Protein AF-A0A961AF17-F1 (afdb_monomer_lite)

Structure (mmCIF, N/CA/C/O backbone):
data_AF-A0A961AF17-F1
#
_entry.id   AF-A0A961AF17-F1
#
loop_
_atom_site.group_PDB
_atom_site.id
_atom_site.type_symbol
_atom_site.label_atom_id
_atom_site.label_alt_id
_atom_site.label_comp_id
_atom_site.label_asym_id
_atom_site.label_entity_id
_atom_site.label_seq_id
_atom_site.pdbx_PDB_ins_code
_atom_site.Cartn_x
_atom_site.Cartn_y
_atom_site.Cartn_z
_atom_site.occupancy
_atom_site.B_iso_or_equiv
_atom_site.auth_seq_id
_atom_site.auth_comp_id
_atom_site.auth_asym_id
_atom_site.auth_atom_id
_atom_site.pdbx_PDB_model_num
ATOM 1 N N . MET A 1 1 ? 62.199 8.712 -52.518 1.00 59.84 1 MET A N 1
ATOM 2 C CA . MET A 1 1 ? 61.932 8.017 -51.232 1.00 59.84 1 MET A CA 1
ATOM 3 C C . MET A 1 1 ? 61.162 8.831 -50.180 1.00 59.84 1 MET A C 1
ATOM 5 O O . MET A 1 1 ? 60.606 8.222 -49.273 1.00 59.84 1 MET A O 1
ATOM 9 N N . THR A 1 2 ? 61.128 10.168 -50.228 1.00 69.81 2 THR A N 1
ATOM 10 C CA . THR A 1 2 ? 60.398 11.016 -49.254 1.00 69.81 2 THR A CA 1
ATOM 11 C C . THR A 1 2 ? 58.922 11.218 -49.618 1.00 69.81 2 THR A C 1
ATOM 13 O O . THR A 1 2 ? 58.061 11.086 -48.756 1.00 69.81 2 THR A O 1
ATOM 16 N N . LYS A 1 3 ? 58.596 11.434 -50.901 1.00 72.31 3 LYS A N 1
ATOM 17 C CA . LYS A 1 3 ? 57.214 11.676 -51.373 1.00 72.31 3 LYS A CA 1
ATOM 18 C C . LYS A 1 3 ? 56.250 10.507 -51.104 1.00 72.31 3 LYS A C 1
ATOM 20 O O . LYS A 1 3 ? 55.145 10.730 -50.625 1.00 72.31 3 LYS A O 1
ATOM 25 N N . GLU A 1 4 ? 56.683 9.267 -51.332 1.00 75.12 4 GLU A N 1
ATOM 26 C CA . GLU A 1 4 ? 55.881 8.064 -51.040 1.00 75.12 4 GLU A CA 1
ATOM 27 C C . GLU A 1 4 ? 55.618 7.880 -49.539 1.00 75.12 4 GLU A C 1
ATOM 29 O O . GLU A 1 4 ? 54.510 7.513 -49.151 1.00 75.12 4 GLU A O 1
ATOM 34 N N . ARG A 1 5 ? 56.594 8.212 -48.679 1.00 76.00 5 ARG A N 1
ATOM 35 C CA . ARG A 1 5 ? 56.418 8.185 -47.218 1.00 76.00 5 ARG A CA 1
ATOM 36 C C . ARG A 1 5 ? 55.386 9.209 -46.744 1.00 76.00 5 ARG A C 1
ATOM 38 O O . ARG A 1 5 ? 54.568 8.874 -45.893 1.00 76.00 5 ARG A O 1
ATOM 45 N N . HIS A 1 6 ? 55.370 10.410 -47.324 1.00 79.12 6 HIS A N 1
ATOM 46 C CA . HIS A 1 6 ? 54.359 11.423 -47.002 1.00 79.12 6 HIS A CA 1
ATOM 47 C C . HIS A 1 6 ? 52.946 11.003 -47.433 1.00 79.12 6 HIS A C 1
ATOM 49 O O . HIS A 1 6 ? 52.007 11.149 -46.656 1.00 79.12 6 HIS A O 1
ATOM 55 N N . ILE A 1 7 ? 52.783 10.417 -48.624 1.00 82.69 7 ILE A N 1
ATOM 56 C CA . ILE A 1 7 ? 51.479 9.906 -49.092 1.00 82.69 7 ILE A CA 1
ATOM 57 C C . ILE A 1 7 ? 50.975 8.779 -48.176 1.00 82.69 7 ILE A C 1
ATOM 59 O O . ILE A 1 7 ? 49.796 8.743 -47.820 1.00 82.69 7 ILE A O 1
ATOM 63 N N . LEU A 1 8 ? 51.874 7.889 -47.745 1.00 80.25 8 LEU A N 1
ATOM 64 C CA . LEU A 1 8 ? 51.544 6.803 -46.824 1.00 80.25 8 LEU A CA 1
ATOM 65 C C . LEU A 1 8 ? 51.108 7.326 -45.445 1.00 80.25 8 LEU A C 1
ATOM 67 O O . LEU A 1 8 ? 50.131 6.833 -44.884 1.00 80.25 8 LEU A O 1
ATOM 71 N N . GLN A 1 9 ? 51.792 8.350 -44.926 1.00 84.00 9 GLN A N 1
ATOM 72 C CA . GLN A 1 9 ? 51.436 9.003 -43.663 1.00 84.00 9 GLN A CA 1
ATOM 73 C C . GLN A 1 9 ? 50.062 9.681 -43.726 1.00 84.00 9 GLN A C 1
ATOM 75 O O . GLN A 1 9 ? 49.267 9.511 -42.806 1.00 84.00 9 GLN A O 1
ATOM 80 N N . ILE A 1 10 ? 49.748 10.384 -44.820 1.00 85.56 10 ILE A N 1
ATOM 81 C CA . ILE A 1 10 ? 48.441 11.034 -45.012 1.00 85.56 10 ILE A CA 1
ATOM 82 C C . ILE A 1 10 ? 47.323 9.990 -45.056 1.00 85.56 10 ILE A C 1
ATOM 84 O O . ILE A 1 10 ? 46.321 10.124 -44.358 1.00 85.56 10 ILE A O 1
ATOM 88 N N . ARG A 1 11 ? 47.512 8.910 -45.823 1.00 87.00 11 ARG A N 1
ATOM 89 C CA . ARG A 1 11 ? 46.534 7.820 -45.922 1.00 87.00 11 ARG A CA 1
ATOM 90 C C . ARG A 1 11 ? 46.267 7.167 -44.562 1.00 87.00 11 ARG A C 1
ATOM 92 O O . ARG A 1 11 ? 45.112 6.964 -44.199 1.00 87.00 11 ARG A O 1
ATOM 99 N N . ASN A 1 12 ? 47.318 6.881 -43.796 1.00 87.94 12 ASN A N 1
ATOM 100 C CA . ASN A 1 12 ? 47.184 6.308 -42.455 1.00 87.94 12 ASN A CA 1
ATOM 101 C C . ASN A 1 12 ? 46.500 7.281 -41.480 1.00 87.94 12 ASN A C 1
ATOM 103 O O . ASN A 1 12 ? 45.698 6.847 -40.658 1.00 87.94 12 ASN A O 1
ATOM 107 N N . GLY A 1 13 ? 46.762 8.587 -41.603 1.00 89.69 13 GLY A N 1
ATOM 108 C CA . GLY A 1 13 ? 46.077 9.625 -40.831 1.00 89.69 13 GLY A CA 1
ATOM 109 C C . GLY A 1 13 ? 44.577 9.698 -41.129 1.00 89.69 13 GLY A C 1
ATOM 110 O O . GLY A 1 13 ? 43.778 9.788 -40.201 1.00 89.69 13 GLY A O 1
ATOM 111 N N . ILE A 1 14 ? 44.181 9.577 -42.402 1.00 91.19 14 ILE A N 1
ATOM 112 C CA . ILE A 1 14 ? 42.766 9.522 -42.807 1.00 91.19 14 ILE A CA 1
ATOM 113 C C . ILE A 1 14 ? 42.088 8.279 -42.219 1.00 91.19 14 ILE A C 1
ATOM 115 O O . ILE A 1 14 ? 41.013 8.394 -41.636 1.00 91.19 14 ILE A O 1
ATOM 119 N N . TYR A 1 15 ? 42.725 7.104 -42.292 1.00 91.88 15 TYR A N 1
ATOM 120 C CA . TYR A 1 15 ? 42.170 5.889 -41.685 1.00 91.88 15 TYR A CA 1
ATOM 121 C C . TYR A 1 15 ? 42.024 6.000 -40.167 1.00 91.88 15 TYR A C 1
ATOM 123 O O . TYR A 1 15 ? 41.004 5.576 -39.627 1.00 91.88 15 TYR A O 1
ATOM 131 N N . LEU A 1 16 ? 43.001 6.603 -39.486 1.00 92.69 16 LEU A N 1
ATOM 132 C CA . LEU A 1 16 ? 42.931 6.832 -38.046 1.00 92.69 16 LEU A CA 1
ATOM 133 C C . LEU A 1 16 ? 41.786 7.789 -37.683 1.00 92.69 16 LEU A C 1
ATOM 135 O O . LEU A 1 16 ? 41.045 7.518 -36.742 1.00 92.69 16 LEU A O 1
ATOM 139 N N . LEU A 1 17 ? 41.596 8.868 -38.449 1.00 91.62 17 LEU A N 1
ATOM 140 C CA . LEU A 1 17 ? 40.497 9.813 -38.244 1.00 91.62 17 LEU A CA 1
ATOM 141 C C . LEU A 1 17 ? 39.130 9.143 -38.444 1.00 91.62 17 LEU A C 1
ATOM 143 O O . LEU A 1 17 ? 38.246 9.281 -37.599 1.00 91.62 17 LEU A O 1
ATOM 147 N N . CYS A 1 18 ? 38.970 8.371 -39.524 1.00 92.44 18 CYS A N 1
ATOM 148 C CA . CYS A 1 18 ? 37.750 7.607 -39.782 1.00 92.44 18 CYS A CA 1
ATOM 149 C C . CYS A 1 18 ? 37.476 6.600 -38.659 1.00 92.44 18 CYS A C 1
ATOM 151 O O . CYS A 1 18 ? 36.349 6.519 -38.171 1.00 92.44 18 CYS A O 1
ATOM 153 N N . PHE A 1 19 ? 38.503 5.887 -38.196 1.00 94.06 19 PHE A N 1
ATOM 154 C CA . PHE A 1 19 ? 38.381 4.933 -37.098 1.00 94.06 19 PHE A CA 1
ATOM 155 C C . PHE A 1 19 ? 37.938 5.604 -35.791 1.00 94.06 19 PHE A C 1
ATOM 157 O O . PHE A 1 19 ? 36.996 5.137 -35.154 1.00 94.06 19 PHE A O 1
ATOM 164 N N . LEU A 1 20 ? 38.552 6.733 -35.421 1.00 93.00 20 LEU A N 1
ATOM 165 C CA . LEU A 1 20 ? 38.166 7.495 -34.230 1.00 93.00 20 LEU A CA 1
ATOM 166 C C . LEU A 1 20 ? 36.727 8.022 -34.331 1.00 93.00 20 LEU A C 1
ATOM 168 O O . LEU A 1 20 ? 35.988 7.938 -33.355 1.00 93.00 20 LEU A O 1
ATOM 172 N N . SER A 1 21 ? 36.304 8.496 -35.508 1.00 93.12 21 SER A N 1
ATOM 173 C CA . SER A 1 21 ? 34.924 8.954 -35.733 1.00 93.12 21 SER A CA 1
ATOM 174 C C . SER A 1 21 ? 33.891 7.824 -35.649 1.00 93.12 21 SER A C 1
ATOM 176 O O . SER A 1 21 ? 32.802 8.008 -35.110 1.00 93.12 21 SER A O 1
ATOM 178 N N . ALA A 1 22 ? 34.239 6.630 -36.134 1.00 93.75 22 ALA A N 1
ATOM 179 C CA . ALA A 1 22 ? 33.382 5.459 -36.014 1.00 93.75 22 ALA A CA 1
ATOM 180 C C . ALA A 1 22 ? 33.290 5.004 -34.552 1.00 93.75 22 ALA A C 1
ATOM 182 O O . ALA A 1 22 ? 32.205 4.679 -34.076 1.00 93.75 22 ALA A O 1
ATOM 183 N N . LEU A 1 23 ? 34.405 5.040 -33.818 1.00 95.62 23 LEU A N 1
ATOM 184 C CA . LEU A 1 23 ? 34.443 4.667 -32.408 1.00 95.62 23 LEU A CA 1
ATOM 185 C C . LEU A 1 23 ? 33.580 5.598 -31.548 1.00 95.62 23 LEU A C 1
ATOM 187 O O . LEU A 1 23 ? 32.810 5.112 -30.721 1.00 95.62 23 LEU A O 1
ATOM 191 N N . THR A 1 24 ? 33.648 6.917 -31.757 1.00 94.00 24 THR A N 1
ATOM 192 C CA . THR A 1 24 ? 32.806 7.869 -31.012 1.00 94.00 24 THR A CA 1
ATOM 193 C C . THR A 1 24 ? 31.324 7.682 -31.319 1.00 94.00 24 THR A C 1
ATOM 195 O O . THR A 1 24 ? 30.509 7.727 -30.398 1.00 94.00 24 THR A O 1
ATOM 198 N N . LEU A 1 25 ? 30.967 7.400 -32.577 1.00 95.38 25 LEU A N 1
ATOM 199 C CA . LEU A 1 25 ? 29.588 7.095 -32.956 1.00 95.38 25 LEU A CA 1
ATOM 200 C C . LEU A 1 25 ? 29.094 5.805 -32.286 1.00 95.38 25 LEU A C 1
ATOM 202 O O . LEU A 1 25 ? 28.013 5.795 -31.704 1.00 95.38 25 LEU A O 1
ATOM 206 N N . ILE A 1 26 ? 29.896 4.737 -32.315 1.00 95.12 26 ILE A N 1
ATOM 207 C CA . ILE A 1 26 ? 29.549 3.445 -31.704 1.00 95.12 26 ILE A CA 1
ATOM 208 C C . ILE A 1 26 ? 29.358 3.590 -30.194 1.00 95.12 26 ILE A C 1
ATOM 210 O O . ILE A 1 26 ? 28.369 3.094 -29.652 1.00 95.12 26 ILE A O 1
ATOM 214 N N . VAL A 1 27 ? 30.268 4.291 -29.513 1.00 95.69 27 VAL A N 1
ATOM 215 C CA . VAL A 1 27 ? 30.161 4.540 -28.069 1.00 95.69 27 VAL A CA 1
ATOM 216 C C . VAL A 1 27 ? 28.926 5.386 -27.764 1.00 95.69 27 VAL A C 1
ATOM 218 O O . VAL A 1 27 ? 28.175 5.051 -26.851 1.00 95.69 27 VAL A O 1
ATOM 221 N N . GLY A 1 28 ? 28.667 6.434 -28.551 1.00 93.00 28 GLY A N 1
ATOM 222 C CA . GLY A 1 28 ? 27.498 7.297 -28.382 1.00 93.00 28 GLY A CA 1
ATOM 223 C C . GLY A 1 28 ? 26.175 6.550 -28.562 1.00 93.00 28 GLY A C 1
ATOM 224 O O . GLY A 1 28 ? 25.282 6.670 -27.724 1.00 93.00 28 GLY A O 1
ATOM 225 N N . VAL A 1 29 ? 26.060 5.725 -29.607 1.00 94.75 29 VAL A N 1
ATOM 226 C CA . VAL A 1 29 ? 24.878 4.883 -29.856 1.00 94.75 29 VAL A CA 1
ATOM 227 C C . VAL A 1 29 ? 24.708 3.843 -28.750 1.00 94.75 29 VAL A C 1
ATOM 229 O O . VAL A 1 29 ? 23.608 3.696 -28.223 1.00 94.75 29 VAL A O 1
ATOM 232 N N . SER A 1 30 ? 25.787 3.171 -28.340 1.00 93.94 30 SER A N 1
ATOM 233 C CA . SER A 1 30 ? 25.739 2.171 -27.264 1.00 93.94 30 SER A CA 1
ATOM 234 C C . SER A 1 30 ? 25.310 2.788 -25.933 1.00 93.94 30 SER A C 1
ATOM 236 O O . SER A 1 30 ? 24.479 2.217 -25.228 1.00 93.94 30 SER A O 1
ATOM 238 N N . LEU A 1 31 ? 25.823 3.979 -25.605 1.00 93.75 31 LEU A N 1
ATOM 239 C CA . LEU A 1 31 ? 25.437 4.716 -24.404 1.00 93.75 31 LEU A CA 1
ATOM 240 C C . LEU A 1 31 ? 23.970 5.155 -24.467 1.00 93.75 31 LEU A C 1
ATOM 242 O O . LEU A 1 31 ? 23.251 5.009 -23.482 1.00 93.75 31 LEU A O 1
ATOM 246 N N . ASN A 1 32 ? 23.508 5.642 -25.621 1.00 90.00 32 ASN A N 1
ATOM 247 C CA . ASN A 1 32 ? 22.114 6.035 -25.810 1.00 90.00 32 ASN A CA 1
ATOM 248 C C . ASN A 1 32 ? 21.167 4.835 -25.629 1.00 90.00 32 ASN A C 1
ATOM 250 O O . ASN A 1 32 ? 20.233 4.907 -24.835 1.00 90.00 32 ASN A O 1
ATOM 254 N N . ILE A 1 33 ? 21.472 3.695 -26.259 1.00 92.12 33 ILE A N 1
ATOM 255 C CA . ILE A 1 33 ? 20.711 2.448 -26.087 1.00 92.12 33 ILE A CA 1
ATOM 256 C C . ILE A 1 33 ? 20.712 2.003 -24.619 1.00 92.12 33 ILE A C 1
ATOM 258 O O . ILE A 1 33 ? 19.671 1.611 -24.096 1.00 92.12 33 ILE A O 1
ATOM 262 N N . HIS A 1 34 ? 21.850 2.089 -23.924 1.00 92.25 34 HIS A N 1
ATOM 263 C CA . HIS A 1 34 ? 21.934 1.722 -22.510 1.00 92.25 34 HIS A CA 1
ATOM 264 C C . HIS A 1 34 ? 21.039 2.604 -21.627 1.00 92.25 34 HIS A C 1
ATOM 266 O O . HIS A 1 34 ? 20.267 2.087 -20.819 1.00 92.25 34 HIS A O 1
ATOM 272 N N . LEU A 1 35 ? 21.099 3.925 -21.814 1.00 90.94 35 LEU A N 1
ATOM 273 C CA . LEU A 1 35 ? 20.270 4.880 -21.077 1.00 90.94 35 LEU A CA 1
ATOM 274 C C . LEU A 1 35 ? 18.777 4.692 -21.383 1.00 90.94 35 LEU A C 1
ATOM 276 O O . LEU A 1 35 ? 17.952 4.756 -20.470 1.00 90.94 35 LEU A O 1
ATOM 280 N N . ALA A 1 36 ? 18.430 4.416 -22.643 1.00 86.50 36 ALA A N 1
ATOM 281 C CA . ALA A 1 36 ? 17.061 4.134 -23.064 1.00 86.50 36 ALA A CA 1
ATOM 282 C C . ALA A 1 36 ? 16.524 2.832 -22.448 1.00 86.50 36 ALA A C 1
ATOM 284 O O . ALA A 1 36 ? 15.410 2.803 -21.929 1.00 86.50 36 ALA A O 1
ATOM 285 N N . ASN A 1 37 ? 17.328 1.768 -22.423 1.00 88.25 37 ASN A N 1
ATOM 286 C CA . ASN A 1 37 ? 16.941 0.516 -21.775 1.00 88.25 37 ASN A CA 1
ATOM 287 C C . ASN A 1 37 ? 16.753 0.707 -20.262 1.00 88.25 37 ASN A C 1
ATOM 289 O O . ASN A 1 37 ? 15.798 0.194 -19.682 1.00 88.25 37 ASN A O 1
ATOM 293 N N . GLN A 1 38 ? 17.617 1.495 -19.616 1.00 91.25 38 GLN A N 1
ATOM 294 C CA . GLN A 1 38 ? 17.501 1.783 -18.187 1.00 91.25 38 GLN A CA 1
ATOM 295 C C . GLN A 1 38 ? 16.236 2.586 -17.846 1.00 91.25 38 GLN A C 1
ATOM 297 O O . GLN A 1 38 ? 15.584 2.307 -16.836 1.00 91.25 38 GLN A O 1
ATOM 302 N N . SER A 1 39 ? 15.883 3.591 -18.654 1.00 83.56 39 SER A N 1
ATOM 303 C CA . SER A 1 39 ? 14.659 4.371 -18.440 1.00 83.56 39 SER A CA 1
ATOM 304 C C . SER A 1 39 ? 13.410 3.520 -18.673 1.00 83.56 39 SER A C 1
ATOM 306 O O . SER A 1 39 ? 12.460 3.609 -17.893 1.00 83.56 39 SER A O 1
ATOM 308 N N . PHE A 1 40 ? 13.442 2.637 -19.672 1.00 85.50 40 PHE A N 1
ATOM 309 C CA . PHE A 1 40 ? 12.346 1.726 -19.976 1.00 85.50 40 PHE A CA 1
ATOM 310 C C . PHE A 1 40 ? 12.075 0.729 -18.842 1.00 85.50 40 PHE A C 1
ATOM 312 O O . PHE A 1 40 ? 10.932 0.601 -18.404 1.00 85.50 40 PHE A O 1
ATOM 319 N N . GLU A 1 41 ? 13.109 0.084 -18.293 1.00 80.25 41 GLU A N 1
ATOM 320 C CA . GLU A 1 41 ? 12.941 -0.861 -17.177 1.00 80.25 41 GLU A CA 1
ATOM 321 C C . GLU A 1 41 ? 12.414 -0.182 -15.905 1.00 80.25 41 GLU A C 1
ATOM 323 O O . GLU A 1 41 ? 11.565 -0.736 -15.205 1.00 80.25 41 GLU A O 1
ATOM 328 N N . ARG A 1 42 ? 12.848 1.056 -15.626 1.00 80.12 42 ARG A N 1
ATOM 329 C CA . ARG A 1 42 ? 12.307 1.854 -14.512 1.00 80.12 42 ARG A CA 1
ATOM 330 C C . ARG A 1 42 ? 10.845 2.225 -14.726 1.00 80.12 42 ARG A C 1
ATOM 332 O O . ARG A 1 42 ? 10.060 2.147 -13.790 1.00 80.12 42 ARG A O 1
ATOM 339 N N . MET A 1 43 ? 10.463 2.616 -15.941 1.00 78.00 43 MET A N 1
ATOM 340 C CA . MET A 1 43 ? 9.059 2.901 -16.246 1.00 78.00 43 MET A CA 1
ATOM 341 C C . MET A 1 43 ? 8.195 1.650 -16.119 1.00 78.00 43 MET A C 1
ATOM 343 O O . MET A 1 43 ? 7.108 1.717 -15.553 1.00 78.00 43 MET A O 1
ATOM 347 N N . LYS A 1 44 ? 8.682 0.500 -16.595 1.00 75.19 44 LYS A N 1
ATOM 348 C CA . LYS A 1 44 ? 7.967 -0.771 -16.487 1.00 75.19 44 LYS A CA 1
ATOM 349 C C . LYS A 1 44 ? 7.788 -1.193 -15.030 1.00 75.19 44 LYS A C 1
ATOM 351 O O . LYS A 1 44 ? 6.681 -1.567 -14.651 1.00 75.19 44 LYS A O 1
ATOM 356 N N . SER A 1 45 ? 8.833 -1.100 -14.206 1.00 75.19 45 SER A N 1
ATOM 357 C CA . SER A 1 45 ? 8.734 -1.452 -12.786 1.00 75.19 45 S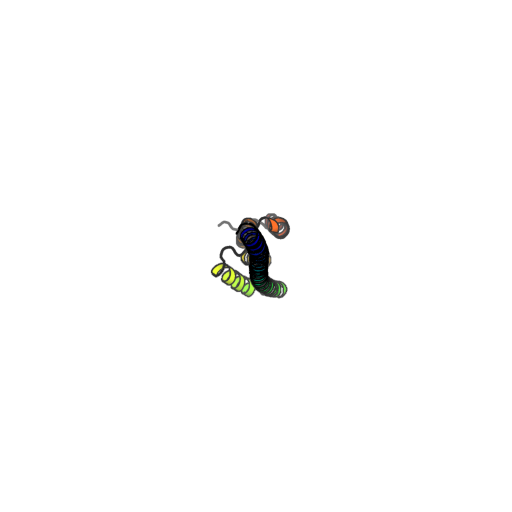ER A CA 1
ATOM 358 C C . SER A 1 45 ? 7.807 -0.503 -12.025 1.00 75.19 45 SER A C 1
ATOM 360 O O . SER A 1 45 ? 6.944 -0.981 -11.293 1.00 75.19 45 SER A O 1
ATOM 362 N N . LEU A 1 46 ? 7.896 0.809 -12.272 1.00 76.50 46 LEU A N 1
ATOM 363 C CA . LEU A 1 46 ? 6.986 1.801 -11.695 1.00 76.50 46 LEU A CA 1
ATOM 364 C C . LEU A 1 46 ? 5.538 1.570 -12.130 1.00 76.50 46 LEU A C 1
ATOM 366 O O . LEU A 1 46 ? 4.642 1.602 -11.290 1.00 76.50 46 LEU A O 1
ATOM 370 N N . GLY A 1 47 ? 5.310 1.288 -13.415 1.00 70.62 47 GLY A N 1
ATOM 371 C CA . GLY A 1 47 ? 3.989 0.988 -13.962 1.00 70.62 47 GLY A CA 1
ATOM 372 C C . GLY A 1 47 ? 3.366 -0.246 -13.314 1.00 70.62 47 GLY A C 1
ATOM 373 O O . GLY A 1 47 ? 2.220 -0.189 -12.877 1.00 70.62 47 GLY A O 1
ATOM 374 N N . VAL A 1 48 ? 4.138 -1.328 -13.157 1.00 73.38 48 VAL A N 1
ATOM 375 C CA . VAL A 1 48 ? 3.687 -2.532 -12.444 1.00 73.38 48 VAL A CA 1
ATOM 376 C C . VAL A 1 48 ? 3.375 -2.204 -10.984 1.00 73.38 48 VAL A C 1
ATOM 378 O O . VAL A 1 48 ? 2.274 -2.496 -10.528 1.00 73.38 48 VAL A O 1
ATOM 381 N N . THR A 1 49 ? 4.272 -1.529 -10.259 1.00 73.56 49 THR A N 1
ATOM 382 C CA . THR A 1 49 ? 4.025 -1.194 -8.846 1.00 73.56 49 THR A CA 1
ATOM 383 C C . THR A 1 49 ? 2.826 -0.271 -8.654 1.00 73.56 49 THR A C 1
ATOM 385 O O . THR A 1 49 ? 2.028 -0.510 -7.754 1.00 73.56 49 THR A O 1
ATOM 388 N N . ALA A 1 50 ? 2.661 0.737 -9.513 1.00 71.31 50 ALA A N 1
ATOM 389 C CA . ALA A 1 50 ? 1.541 1.666 -9.455 1.00 71.31 50 ALA A CA 1
ATOM 390 C C . ALA A 1 50 ? 0.226 0.960 -9.797 1.00 71.31 50 ALA A C 1
ATOM 392 O O . ALA A 1 50 ? -0.776 1.200 -9.136 1.00 71.31 50 ALA A O 1
ATOM 393 N N . SER A 1 51 ? 0.232 0.045 -10.773 1.00 75.12 51 SER A N 1
ATOM 394 C CA . SER A 1 51 ? -0.956 -0.742 -11.119 1.00 75.12 51 SER A CA 1
ATOM 395 C C . SER A 1 51 ? -1.384 -1.684 -9.990 1.00 75.12 51 SER A C 1
ATOM 397 O O . SER A 1 51 ? -2.571 -1.756 -9.683 1.00 75.12 51 SER A O 1
ATOM 399 N N . THR A 1 52 ? -0.433 -2.340 -9.316 1.00 83.75 52 THR A N 1
ATOM 400 C CA . THR A 1 52 ? -0.719 -3.218 -8.173 1.00 83.75 52 THR A CA 1
ATOM 401 C C . THR A 1 52 ? -1.207 -2.421 -6.966 1.00 83.75 52 THR A C 1
ATOM 403 O O . THR A 1 52 ? -2.157 -2.831 -6.305 1.00 83.75 52 THR A O 1
ATOM 406 N N . GLU A 1 53 ? -0.591 -1.270 -6.686 1.00 86.50 53 GLU A N 1
ATOM 407 C CA . GLU A 1 53 ? -1.018 -0.388 -5.597 1.00 86.50 53 GLU A CA 1
ATOM 408 C C . GLU A 1 53 ? -2.409 0.194 -5.868 1.00 86.50 53 GLU A C 1
ATOM 410 O O . GLU A 1 53 ? -3.265 0.186 -4.990 1.00 86.50 53 GLU A O 1
ATOM 415 N N . GLN A 1 54 ? -2.678 0.631 -7.100 1.00 88.19 54 GLN A N 1
ATOM 416 C CA . GLN A 1 54 ? -3.988 1.149 -7.485 1.00 88.19 54 GLN A CA 1
ATOM 417 C C . GLN A 1 54 ? -5.070 0.068 -7.416 1.00 88.19 54 GLN A C 1
ATOM 419 O O . GLN A 1 54 ? -6.177 0.346 -6.962 1.00 88.19 54 GLN A O 1
ATOM 424 N N . ALA A 1 55 ? -4.767 -1.163 -7.837 1.00 92.31 55 ALA A N 1
ATOM 425 C CA . ALA A 1 55 ? -5.696 -2.282 -7.712 1.00 92.31 55 ALA A CA 1
ATOM 426 C C . ALA A 1 55 ? -6.043 -2.556 -6.241 1.00 92.31 55 ALA A C 1
ATOM 428 O O . ALA A 1 55 ? -7.217 -2.717 -5.915 1.00 92.31 55 ALA A O 1
ATOM 429 N N . LEU A 1 56 ? -5.041 -2.525 -5.356 1.00 94.62 56 LEU A N 1
ATOM 430 C CA . LEU A 1 56 ? -5.247 -2.662 -3.918 1.00 94.62 56 LEU A CA 1
ATOM 431 C C . LEU A 1 56 ? -6.108 -1.524 -3.349 1.00 94.62 56 LEU A C 1
ATOM 433 O O . LEU A 1 56 ? -7.038 -1.780 -2.592 1.00 94.62 56 LEU A O 1
ATOM 437 N N . ILE A 1 57 ? -5.824 -0.274 -3.721 1.00 95.56 57 ILE A N 1
ATOM 438 C CA . ILE A 1 57 ? -6.613 0.894 -3.300 1.00 95.56 57 ILE A CA 1
ATOM 439 C C . ILE A 1 57 ? -8.071 0.737 -3.737 1.00 95.56 57 ILE A C 1
ATOM 441 O O . ILE A 1 57 ? -8.974 0.943 -2.931 1.00 95.56 57 ILE A O 1
ATOM 445 N N . ASN A 1 58 ? -8.307 0.330 -4.985 1.00 96.25 58 ASN A N 1
ATOM 446 C CA . ASN A 1 58 ? -9.656 0.127 -5.507 1.00 96.25 58 ASN A CA 1
ATOM 447 C C . ASN A 1 58 ? -10.397 -0.978 -4.739 1.00 96.25 58 ASN A C 1
ATOM 449 O O . ASN A 1 58 ? -11.566 -0.806 -4.410 1.00 96.25 58 ASN A O 1
ATOM 453 N N . GLU A 1 59 ? -9.720 -2.088 -4.430 1.00 97.00 59 GLU A N 1
ATOM 454 C CA . GLU A 1 59 ? -10.278 -3.191 -3.641 1.00 97.00 59 GLU A CA 1
ATOM 455 C C . GLU A 1 59 ? -10.673 -2.727 -2.229 1.00 97.00 59 GLU A C 1
ATOM 457 O O . GLU A 1 59 ? -11.817 -2.903 -1.812 1.00 97.00 59 GLU A O 1
ATOM 462 N N . LEU A 1 60 ?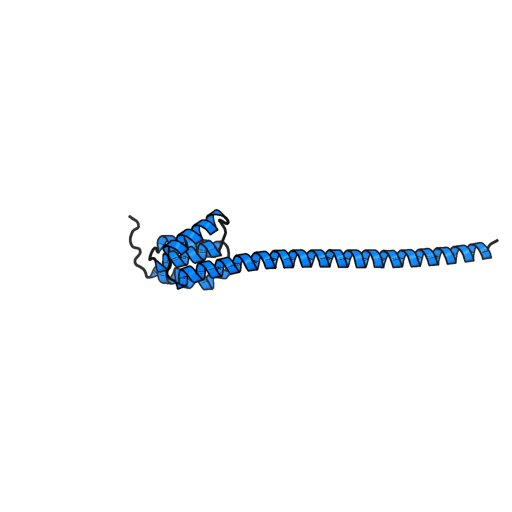 -9.748 -2.093 -1.502 1.00 97.50 60 LEU A N 1
ATOM 463 C CA . LEU A 1 60 ? -9.989 -1.630 -0.133 1.00 97.50 60 LEU A CA 1
ATOM 464 C C . LEU A 1 60 ? -11.047 -0.519 -0.080 1.00 97.50 60 LEU A C 1
ATOM 466 O O . LEU A 1 60 ? -11.870 -0.504 0.834 1.00 97.50 60 LEU A O 1
ATOM 470 N N . SER A 1 61 ? -11.062 0.378 -1.070 1.00 96.94 61 SER A N 1
ATOM 471 C CA . SER A 1 61 ? -12.103 1.401 -1.205 1.00 96.94 61 SER A CA 1
ATOM 472 C C . SER A 1 61 ? -13.468 0.774 -1.446 1.00 96.94 61 SER A C 1
ATOM 474 O O . SER A 1 61 ? -14.416 1.148 -0.773 1.00 96.94 61 SER A O 1
ATOM 476 N N . ALA A 1 62 ? -13.572 -0.222 -2.330 1.00 97.94 62 ALA A N 1
ATOM 477 C CA . ALA A 1 62 ? -14.840 -0.894 -2.594 1.00 97.94 62 ALA A CA 1
ATOM 478 C C . ALA A 1 62 ? -15.394 -1.596 -1.343 1.00 97.94 62 ALA A C 1
ATOM 480 O O . ALA A 1 62 ? -16.592 -1.530 -1.083 1.00 97.94 62 ALA A O 1
ATOM 481 N N . LEU A 1 63 ? -14.528 -2.227 -0.541 1.00 98.06 63 LEU A N 1
ATOM 482 C CA . LEU A 1 63 ? -14.925 -2.826 0.738 1.00 98.06 63 LEU A CA 1
ATOM 483 C C . LEU A 1 63 ? -15.407 -1.771 1.744 1.00 98.06 63 LEU A C 1
ATOM 485 O O . LEU A 1 63 ? -16.372 -2.013 2.469 1.00 98.06 63 LEU A O 1
ATOM 489 N N . LEU A 1 64 ? -14.750 -0.607 1.783 1.00 97.44 64 LEU A N 1
ATOM 490 C CA . LEU A 1 64 ? -15.159 0.517 2.623 1.00 97.44 64 LEU A CA 1
ATOM 491 C C . LEU A 1 64 ? -16.514 1.089 2.179 1.00 97.44 64 LE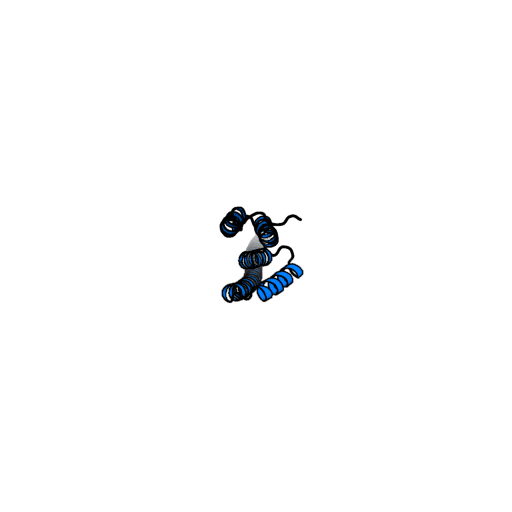U A C 1
ATOM 493 O O . LEU A 1 64 ? -17.398 1.263 3.013 1.00 97.44 64 LEU A O 1
ATOM 497 N N . ASP A 1 65 ? -16.692 1.321 0.878 1.00 96.88 65 ASP A N 1
ATOM 498 C CA . ASP A 1 65 ? -17.920 1.863 0.283 1.00 96.88 65 ASP A CA 1
ATOM 499 C C . ASP A 1 65 ? -19.110 0.907 0.467 1.00 96.88 65 ASP A C 1
ATOM 501 O O . ASP A 1 65 ? -20.240 1.339 0.695 1.00 96.88 65 ASP A O 1
ATOM 505 N N . ALA A 1 66 ? -18.854 -0.405 0.426 1.00 97.00 66 ALA A N 1
ATOM 506 C CA . ALA A 1 66 ? -19.835 -1.444 0.733 1.00 97.00 66 ALA A CA 1
ATOM 507 C C . ALA A 1 66 ? -20.100 -1.612 2.245 1.00 97.00 66 ALA A C 1
ATOM 509 O O . ALA A 1 66 ? -20.945 -2.420 2.633 1.00 97.00 66 ALA A O 1
ATOM 510 N N . ASN A 1 67 ? -19.389 -0.868 3.102 1.00 95.56 67 ASN A N 1
ATOM 511 C CA . ASN A 1 67 ? -19.413 -0.986 4.561 1.00 95.56 67 ASN A CA 1
ATOM 512 C C . ASN A 1 67 ? -19.112 -2.418 5.060 1.00 95.56 67 ASN A C 1
ATOM 514 O O . ASN A 1 67 ? -19.557 -2.833 6.132 1.00 95.56 67 ASN A O 1
ATOM 518 N N . GLU A 1 68 ? -18.330 -3.188 4.298 1.00 97.88 68 GLU A N 1
ATOM 519 C CA . GLU A 1 68 ? -17.888 -4.541 4.650 1.00 97.88 68 GLU A CA 1
ATOM 520 C C . GLU A 1 68 ? -16.661 -4.478 5.577 1.00 97.88 68 GLU A C 1
ATOM 522 O O . GLU A 1 68 ? -15.576 -4.969 5.253 1.00 97.88 68 GLU A O 1
ATOM 527 N N . LEU A 1 69 ? -16.826 -3.847 6.745 1.00 96.94 69 LEU A N 1
ATOM 528 C CA . LEU A 1 69 ? -15.727 -3.498 7.658 1.00 96.94 69 LEU A CA 1
ATOM 529 C C . LEU A 1 69 ? -14.903 -4.714 8.106 1.00 96.94 69 LEU A C 1
ATOM 531 O O . LEU A 1 69 ? -13.678 -4.635 8.142 1.00 96.94 69 LEU A O 1
ATOM 535 N N . ASP A 1 70 ? -15.538 -5.857 8.374 1.00 97.50 70 ASP A N 1
ATOM 536 C CA . ASP A 1 70 ? -14.830 -7.082 8.770 1.00 97.50 70 ASP A CA 1
ATOM 537 C C . ASP A 1 70 ? -13.900 -7.593 7.664 1.00 97.50 70 ASP A C 1
ATOM 539 O O . ASP A 1 70 ? -12.756 -7.980 7.921 1.00 97.50 70 ASP A O 1
ATOM 543 N N . ARG A 1 71 ? -14.366 -7.555 6.408 1.00 97.81 71 ARG A N 1
ATOM 544 C CA . ARG A 1 71 ? -13.546 -7.937 5.254 1.00 97.81 71 ARG A CA 1
ATOM 545 C C . ARG A 1 71 ? -12.447 -6.922 4.999 1.00 97.81 71 ARG A C 1
ATOM 547 O O . ARG A 1 71 ? -11.322 -7.323 4.713 1.00 97.81 71 ARG A O 1
ATOM 554 N N . LEU A 1 72 ? -12.743 -5.632 5.152 1.00 98.44 72 LEU A N 1
ATOM 555 C CA . LEU A 1 72 ? -11.746 -4.571 5.047 1.00 98.44 72 LEU A CA 1
ATOM 556 C C . LEU A 1 72 ? -10.631 -4.751 6.086 1.00 98.44 72 LEU A C 1
ATOM 558 O O . LEU A 1 72 ? -9.451 -4.650 5.750 1.00 98.44 72 LEU A O 1
ATOM 562 N N . ILE A 1 73 ? -10.988 -5.091 7.326 1.00 98.38 73 ILE A N 1
ATOM 563 C CA . ILE A 1 73 ? -10.027 -5.371 8.396 1.00 98.38 73 ILE A CA 1
ATOM 564 C C . ILE A 1 73 ? -9.203 -6.618 8.077 1.00 98.38 73 ILE A C 1
ATOM 566 O O . ILE A 1 73 ? -7.976 -6.593 8.200 1.00 98.38 73 ILE A O 1
ATOM 570 N N . ALA A 1 74 ? -9.842 -7.709 7.654 1.00 98.06 74 ALA A N 1
ATOM 571 C CA . ALA A 1 74 ? -9.135 -8.930 7.277 1.00 98.06 74 ALA A CA 1
ATOM 572 C C . ALA A 1 74 ? -8.128 -8.660 6.148 1.00 98.06 74 ALA A C 1
ATOM 574 O O . ALA A 1 74 ? -6.939 -8.957 6.295 1.00 98.06 74 ALA A O 1
ATOM 575 N N . ARG A 1 75 ? -8.578 -7.998 5.077 1.00 97.56 75 ARG A N 1
ATOM 576 C CA . ARG A 1 75 ? -7.753 -7.682 3.911 1.00 97.56 75 ARG A CA 1
ATOM 577 C C . ARG A 1 75 ? -6.620 -6.716 4.244 1.00 97.56 75 ARG A C 1
ATOM 579 O O . ARG A 1 75 ? -5.477 -6.949 3.862 1.00 97.56 75 ARG A O 1
ATOM 586 N N . GLY A 1 76 ? -6.897 -5.669 5.017 1.00 97.38 76 GLY A N 1
ATOM 587 C CA . GLY A 1 76 ? -5.876 -4.737 5.490 1.00 97.38 76 GLY A CA 1
ATOM 588 C C . GLY A 1 76 ? -4.801 -5.423 6.339 1.00 97.38 76 GLY A C 1
ATOM 589 O O . GLY A 1 76 ? -3.614 -5.143 6.182 1.00 97.38 76 GLY A O 1
ATOM 590 N N . ASN A 1 77 ? -5.180 -6.378 7.193 1.00 98.00 77 ASN A N 1
ATOM 591 C CA . ASN A 1 77 ? -4.216 -7.158 7.973 1.00 98.00 77 ASN A CA 1
ATOM 592 C C . ASN A 1 77 ? -3.356 -8.081 7.097 1.00 98.00 77 ASN A C 1
ATOM 594 O O . ASN A 1 77 ? -2.171 -8.241 7.379 1.00 98.00 77 ASN A O 1
ATOM 598 N N . GLU A 1 78 ? -3.910 -8.683 6.043 1.00 97.50 78 GLU A N 1
ATOM 599 C CA . GLU A 1 78 ? -3.124 -9.447 5.061 1.00 97.50 78 GLU A CA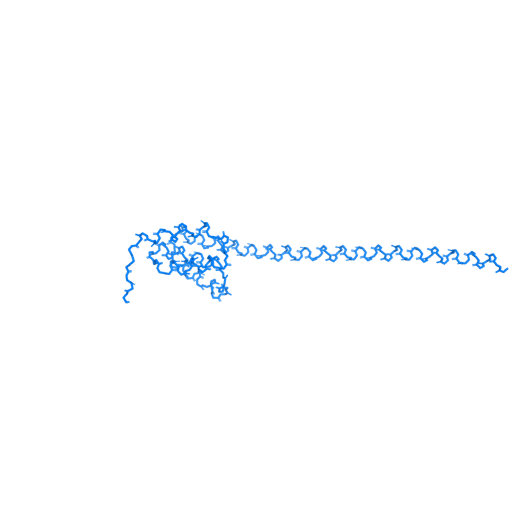 1
ATOM 600 C C . GLU A 1 78 ? -2.089 -8.565 4.363 1.00 97.50 78 GLU A C 1
ATOM 602 O O . GLU A 1 78 ? -0.909 -8.916 4.325 1.00 97.50 78 GLU A O 1
ATOM 607 N N . VAL A 1 79 ? -2.500 -7.376 3.912 1.00 96.31 79 VAL A N 1
ATOM 608 C CA . VAL A 1 79 ? -1.593 -6.387 3.313 1.00 96.31 79 VAL A CA 1
ATOM 609 C C . VAL A 1 79 ? -0.443 -6.061 4.262 1.00 96.31 79 VAL A C 1
ATOM 611 O O . VAL A 1 79 ? 0.704 -6.002 3.827 1.00 96.31 79 VAL A O 1
ATOM 614 N N . LEU A 1 80 ? -0.720 -5.873 5.556 1.00 96.81 80 LEU A N 1
ATOM 615 C CA . LEU A 1 80 ? 0.318 -5.579 6.545 1.00 96.81 80 LEU A CA 1
ATOM 616 C C . LEU A 1 80 ? 1.197 -6.786 6.900 1.00 96.81 80 LEU A C 1
ATOM 618 O O . LEU A 1 80 ? 2.342 -6.589 7.300 1.00 96.81 80 LEU A O 1
ATOM 622 N N . LYS A 1 81 ? 0.722 -8.026 6.729 1.00 97.00 81 LYS A N 1
ATOM 623 C CA . LYS A 1 81 ? 1.579 -9.219 6.850 1.00 97.00 81 LYS A CA 1
ATOM 624 C C . LYS A 1 81 ? 2.608 -9.278 5.724 1.00 97.00 81 LYS A C 1
ATOM 626 O O . LYS A 1 81 ? 3.760 -9.616 5.974 1.00 97.00 81 LYS A O 1
ATOM 631 N N . GLU A 1 82 ? 2.201 -8.944 4.502 1.00 93.25 82 GLU A N 1
ATOM 632 C CA . GLU A 1 82 ? 3.091 -8.927 3.336 1.00 93.25 82 GLU A CA 1
ATOM 633 C C . GLU A 1 82 ? 4.005 -7.698 3.326 1.00 93.25 82 GLU A C 1
ATOM 635 O O . GLU A 1 82 ? 5.195 -7.781 3.020 1.00 93.25 82 GLU A O 1
ATOM 640 N N . LYS A 1 83 ? 3.438 -6.537 3.659 1.00 93.19 83 LYS A N 1
ATOM 641 C CA . LYS A 1 83 ? 4.096 -5.233 3.639 1.00 93.19 83 LYS A CA 1
ATOM 642 C C . LYS A 1 83 ? 3.804 -4.500 4.952 1.00 93.19 83 LYS A C 1
ATOM 644 O O . LYS A 1 83 ? 2.923 -3.639 4.985 1.00 93.19 83 LYS A O 1
ATOM 649 N N . PRO A 1 84 ? 4.584 -4.759 6.018 1.00 95.19 84 PRO A N 1
ATOM 650 C CA . PRO A 1 84 ? 4.376 -4.128 7.325 1.00 95.19 84 PRO A CA 1
ATOM 651 C C . PRO A 1 84 ? 4.454 -2.599 7.315 1.00 95.19 84 PRO A C 1
ATOM 653 O O . PRO A 1 84 ? 3.906 -1.952 8.192 1.00 95.19 84 PRO A O 1
ATOM 656 N N . LEU A 1 85 ? 5.124 -2.015 6.318 1.00 95.00 85 LEU A N 1
ATOM 657 C CA . LEU A 1 85 ? 5.227 -0.565 6.121 1.00 95.00 85 LEU A CA 1
ATOM 658 C C . LEU A 1 85 ? 4.296 -0.065 5.002 1.00 95.00 85 LEU A C 1
ATOM 660 O O . LEU A 1 85 ? 4.557 0.965 4.381 1.00 95.00 85 LEU A O 1
ATOM 664 N N . SER A 1 86 ? 3.221 -0.799 4.698 1.00 94.94 86 SER A N 1
ATOM 665 C CA . SER A 1 86 ? 2.208 -0.352 3.743 1.00 94.94 86 SER A CA 1
ATOM 666 C C . SER A 1 86 ? 1.359 0.746 4.363 1.00 94.94 86 SER A C 1
ATOM 668 O O . SER A 1 86 ? 0.440 0.503 5.146 1.00 94.94 86 SER A O 1
ATOM 670 N N . ARG A 1 87 ? 1.647 1.980 3.964 1.00 95.44 87 ARG A N 1
ATOM 671 C CA . ARG A 1 87 ? 0.838 3.153 4.298 1.00 95.44 87 ARG A CA 1
ATOM 672 C C . ARG A 1 87 ? -0.636 2.961 3.942 1.00 95.44 87 ARG A C 1
ATOM 674 O O . ARG A 1 87 ? -1.488 3.290 4.755 1.00 95.44 87 ARG A O 1
ATOM 681 N N . THR A 1 88 ? -0.925 2.416 2.761 1.00 95.00 88 THR A N 1
ATOM 682 C CA . THR A 1 88 ? -2.286 2.147 2.285 1.00 95.00 88 THR A CA 1
ATOM 683 C C . THR A 1 88 ? -2.992 1.149 3.197 1.00 95.00 88 THR A C 1
ATOM 685 O O . THR A 1 88 ? -4.107 1.412 3.641 1.00 95.00 88 THR A O 1
ATOM 688 N N . GLY A 1 89 ? -2.318 0.055 3.570 1.00 96.69 89 GLY A N 1
ATOM 689 C CA . GLY A 1 89 ? -2.862 -0.923 4.517 1.00 96.69 89 GLY A CA 1
ATOM 690 C C . GLY A 1 89 ? -3.170 -0.304 5.883 1.00 96.69 89 GLY A C 1
ATOM 691 O O . GLY A 1 89 ? -4.262 -0.487 6.417 1.00 96.69 89 GLY A O 1
ATOM 692 N N . HIS A 1 90 ? -2.246 0.498 6.419 1.00 98.00 90 HIS A N 1
ATOM 693 C CA . HIS A 1 90 ? -2.462 1.234 7.664 1.00 98.00 90 HIS A CA 1
ATOM 694 C C . HIS A 1 90 ? -3.609 2.251 7.557 1.00 98.00 90 HIS A C 1
ATOM 696 O O . HIS A 1 90 ? -4.437 2.332 8.457 1.00 98.00 90 HIS A O 1
ATOM 702 N N . PHE A 1 91 ? -3.712 2.994 6.459 1.00 97.44 91 PHE A N 1
ATOM 703 C CA . PHE A 1 91 ? -4.765 3.987 6.276 1.00 97.44 91 PHE A CA 1
ATOM 704 C C . PHE A 1 91 ? -6.159 3.355 6.226 1.00 97.44 91 PHE A C 1
ATOM 706 O O . PHE A 1 91 ? -7.027 3.745 7.002 1.00 97.44 91 PHE A O 1
ATOM 713 N N . TYR A 1 92 ? -6.360 2.341 5.381 1.00 97.75 92 TYR A N 1
ATOM 714 C CA . TYR A 1 92 ? -7.661 1.682 5.241 1.00 97.75 92 TYR A CA 1
ATOM 715 C C . TYR A 1 92 ? -8.070 0.889 6.487 1.00 97.75 92 TYR A C 1
ATOM 717 O O . TYR A 1 92 ? -9.253 0.868 6.814 1.00 97.75 92 TYR A O 1
ATOM 725 N N . LEU A 1 93 ? -7.122 0.313 7.240 1.00 97.94 93 LEU A N 1
ATOM 726 C CA . LEU A 1 93 ? -7.419 -0.225 8.575 1.00 97.94 93 LEU A CA 1
ATOM 727 C C . LEU A 1 93 ? -7.863 0.873 9.540 1.00 97.94 93 LEU A C 1
ATOM 729 O O . LEU A 1 93 ? -8.822 0.687 10.283 1.00 97.94 93 LEU A O 1
ATOM 733 N N . GLY A 1 94 ? -7.192 2.025 9.510 1.00 97.00 94 GLY A N 1
ATOM 734 C CA . GLY A 1 94 ? -7.593 3.204 10.270 1.00 97.00 94 GLY A CA 1
ATOM 735 C C . GLY A 1 94 ? -9.030 3.626 9.968 1.00 97.00 94 GLY A C 1
ATOM 736 O O . GLY A 1 94 ? -9.821 3.792 10.893 1.00 97.00 94 GLY A O 1
ATOM 737 N N . LEU A 1 95 ? -9.393 3.715 8.685 1.00 96.56 95 LEU A N 1
ATOM 738 C CA . LEU A 1 95 ? -10.763 4.010 8.258 1.00 96.56 95 LEU A CA 1
ATOM 739 C C . LEU A 1 95 ? -11.752 2.930 8.707 1.00 96.56 95 LEU A C 1
ATOM 741 O O . LEU A 1 95 ? -12.802 3.259 9.250 1.00 96.56 95 LEU A O 1
ATOM 745 N N . ALA A 1 96 ? -11.412 1.650 8.560 1.00 97.31 96 ALA A N 1
ATOM 746 C CA . ALA A 1 96 ? -12.282 0.564 9.001 1.00 97.31 96 ALA A CA 1
ATOM 747 C C . ALA A 1 96 ? -12.615 0.674 10.496 1.00 97.31 96 ALA A C 1
ATOM 749 O O . ALA A 1 96 ? -13.781 0.602 10.880 1.00 97.31 96 ALA A O 1
ATOM 750 N N . TYR A 1 97 ? -11.601 0.929 11.329 1.00 96.19 97 TYR A N 1
ATOM 751 C CA . TYR A 1 97 ? -11.783 1.111 12.767 1.00 96.19 97 TYR A CA 1
ATOM 752 C C . TYR A 1 97 ? -12.471 2.429 13.131 1.00 96.19 97 TYR A C 1
ATOM 754 O O . TYR A 1 97 ? -13.193 2.486 14.124 1.00 96.19 97 TYR A O 1
ATOM 762 N N . TYR A 1 98 ? -12.296 3.480 12.326 1.00 95.00 98 TYR A N 1
ATOM 763 C CA . TYR A 1 98 ? -13.062 4.719 12.460 1.00 95.00 98 TYR A CA 1
ATOM 764 C C . TYR A 1 98 ? -14.563 4.451 12.288 1.00 95.00 98 TYR A C 1
ATOM 766 O O . TYR A 1 98 ? -15.361 4.837 13.138 1.00 95.00 98 TYR A O 1
ATOM 774 N N . HIS A 1 99 ? -14.940 3.734 11.226 1.00 92.81 99 HIS A N 1
ATOM 775 C CA . HIS A 1 99 ? -16.334 3.385 10.944 1.00 92.81 99 HIS A CA 1
ATOM 776 C C . HIS A 1 99 ? -16.899 2.331 11.906 1.00 92.81 99 HIS A C 1
ATOM 778 O O . HIS A 1 99 ? -18.096 2.351 12.185 1.00 92.81 99 HIS A O 1
ATOM 784 N N . SER A 1 100 ? -16.059 1.452 12.462 1.00 91.88 100 SER A N 1
ATOM 785 C CA . SER A 1 100 ? -16.472 0.482 13.484 1.00 91.88 100 SER A CA 1
ATOM 786 C C . SER A 1 100 ? -16.546 1.073 14.899 1.00 91.88 100 SER A C 1
ATOM 788 O O . SER A 1 100 ? -16.937 0.366 15.826 1.00 91.88 100 SER A O 1
ATOM 790 N N . GLY A 1 101 ? -16.125 2.328 15.095 1.00 90.31 101 GLY A N 1
ATOM 791 C CA . GLY A 1 101 ? -16.106 3.004 16.395 1.00 90.31 101 GLY A CA 1
ATOM 792 C C . GLY A 1 101 ? -14.940 2.627 17.320 1.00 90.31 101 GLY A C 1
ATOM 793 O O . GLY A 1 101 ? -14.913 3.065 18.468 1.00 90.31 101 GLY A O 1
ATOM 794 N N . ASP A 1 102 ? -13.952 1.857 16.852 1.00 93.25 102 ASP A N 1
ATOM 795 C CA . ASP A 1 102 ? -12.752 1.520 17.632 1.00 93.25 102 ASP A CA 1
ATOM 796 C C . ASP A 1 102 ? -11.715 2.651 17.510 1.00 93.25 102 ASP A C 1
ATOM 798 O O . ASP A 1 102 ? -10.778 2.616 16.705 1.00 93.25 102 ASP A O 1
ATOM 802 N N . ALA A 1 103 ? -11.906 3.699 18.315 1.00 91.69 103 ALA A N 1
ATOM 803 C CA . ALA A 1 103 ? -11.071 4.899 18.302 1.00 91.69 103 ALA A CA 1
ATOM 804 C C . ALA A 1 103 ? -9.586 4.611 18.596 1.00 91.69 103 ALA A C 1
ATOM 806 O O . ALA A 1 103 ? -8.703 5.266 18.034 1.00 91.69 103 ALA A O 1
ATOM 807 N N . SER A 1 104 ? -9.303 3.620 19.449 1.00 91.94 104 SER A N 1
ATOM 808 C CA . SER A 1 104 ? -7.938 3.238 19.827 1.00 91.94 104 SER A CA 1
ATOM 809 C C . SER A 1 104 ? -7.180 2.654 18.635 1.00 91.94 104 SER A C 1
ATOM 811 O O . SER A 1 104 ? -6.110 3.151 18.258 1.00 91.94 104 SER A O 1
ATOM 813 N N . LYS A 1 105 ? -7.763 1.652 17.960 1.00 94.75 105 LYS A N 1
ATOM 814 C CA . LYS A 1 105 ? -7.134 1.053 16.776 1.00 94.75 105 LYS A CA 1
ATOM 815 C C . LYS A 1 105 ? -7.115 2.010 15.592 1.00 94.75 105 LYS A C 1
ATOM 817 O O . LYS A 1 105 ? -6.113 2.045 14.875 1.00 94.75 105 LYS A O 1
ATOM 822 N N . CYS A 1 106 ? -8.158 2.822 15.421 1.00 95.50 106 CYS A N 1
ATOM 823 C CA . CYS A 1 106 ? -8.184 3.874 14.410 1.00 95.50 106 CYS A CA 1
ATOM 824 C C . CYS A 1 106 ? -6.969 4.802 14.546 1.00 95.50 106 CYS A C 1
ATOM 826 O O . CYS A 1 106 ? -6.180 4.929 13.605 1.00 95.50 106 CYS A O 1
ATOM 828 N N . ARG A 1 107 ? -6.750 5.365 15.746 1.00 95.44 107 ARG A N 1
ATOM 829 C CA . ARG A 1 107 ? -5.600 6.234 16.030 1.00 95.44 107 ARG A CA 1
ATOM 830 C C . ARG A 1 107 ? -4.282 5.537 15.713 1.00 95.44 107 ARG A C 1
ATOM 832 O O . ARG A 1 107 ? -3.483 6.080 14.956 1.00 95.44 107 ARG A O 1
ATOM 839 N N . LYS A 1 108 ? -4.080 4.323 16.232 1.00 95.81 108 LYS A N 1
ATOM 840 C CA . LYS A 1 108 ? -2.846 3.550 16.025 1.00 95.81 108 LYS A CA 1
ATOM 841 C C . LYS A 1 108 ? -2.501 3.400 14.541 1.00 95.81 108 LYS A C 1
ATOM 843 O O . LYS A 1 108 ? -1.367 3.648 14.139 1.00 95.81 108 LYS A O 1
ATOM 848 N N . HIS A 1 109 ? -3.465 2.979 13.726 1.00 97.31 109 HIS A N 1
ATOM 849 C CA . HIS A 1 109 ? -3.217 2.701 12.315 1.00 97.31 109 HIS A CA 1
ATOM 850 C C . HIS A 1 109 ? -3.054 3.980 11.481 1.00 97.31 109 HIS A C 1
ATOM 852 O O . HIS A 1 109 ? -2.146 4.051 10.653 1.00 97.31 109 HIS A O 1
ATOM 858 N N . LEU A 1 110 ? -3.851 5.018 11.740 1.00 96.56 110 LEU A N 1
ATOM 859 C CA . LEU A 1 110 ? -3.727 6.303 11.050 1.00 96.56 110 LEU A CA 1
ATOM 860 C C . LEU A 1 110 ? -2.425 7.042 11.393 1.00 96.56 110 LEU A C 1
ATOM 862 O O . LEU A 1 110 ? -1.796 7.628 10.511 1.00 96.56 110 LEU A O 1
ATOM 866 N N . GLU A 1 111 ? -1.976 6.995 12.647 1.00 95.88 111 GLU A N 1
ATOM 867 C CA . GLU A 1 111 ? -0.695 7.594 13.031 1.00 95.88 111 GLU A CA 1
ATOM 868 C C . GLU A 1 111 ? 0.492 6.891 12.377 1.00 95.88 111 GLU A C 1
ATOM 870 O O . GLU A 1 111 ? 1.438 7.558 11.955 1.00 95.88 111 GLU A O 1
ATOM 875 N N . GLU A 1 112 ? 0.416 5.572 12.217 1.00 96.81 112 GLU A N 1
ATOM 876 C CA . GLU A 1 112 ? 1.450 4.806 11.533 1.00 96.81 112 GLU A CA 1
ATOM 877 C C . GLU A 1 112 ? 1.481 5.109 10.027 1.00 96.81 112 GLU A C 1
ATOM 879 O O . GLU A 1 112 ? 2.552 5.375 9.480 1.00 96.81 112 GLU A O 1
ATOM 884 N N . ALA A 1 113 ? 0.321 5.211 9.365 1.00 96.50 113 ALA A N 1
ATOM 885 C CA . ALA A 1 113 ? 0.248 5.679 7.976 1.00 96.50 113 ALA A CA 1
ATOM 886 C C . ALA A 1 113 ? 0.878 7.077 7.812 1.00 96.50 113 ALA A C 1
ATOM 888 O O . ALA A 1 113 ? 1.666 7.308 6.891 1.00 96.50 113 ALA A O 1
ATOM 889 N N . ARG A 1 114 ? 0.599 7.990 8.753 1.00 95.62 114 ARG A N 1
ATOM 890 C CA . ARG A 1 114 ? 1.164 9.349 8.802 1.00 95.62 114 ARG A CA 1
ATOM 891 C C . ARG A 1 114 ? 2.674 9.368 9.065 1.00 95.62 114 ARG A C 1
ATOM 893 O O . ARG A 1 114 ? 3.351 10.310 8.642 1.00 95.62 114 ARG A O 1
ATOM 900 N N . ARG A 1 115 ? 3.193 8.385 9.806 1.00 95.88 115 ARG A N 1
ATOM 901 C CA . ARG A 1 115 ? 4.624 8.217 10.093 1.00 95.88 115 ARG A CA 1
ATOM 902 C C . ARG A 1 115 ? 5.368 7.679 8.875 1.00 95.88 115 ARG A C 1
ATOM 904 O O . ARG A 1 115 ? 6.449 8.176 8.572 1.00 95.88 115 ARG A O 1
ATOM 911 N N . ILE A 1 116 ? 4.784 6.693 8.191 1.00 95.88 116 ILE A N 1
ATOM 912 C CA . ILE A 1 116 ? 5.342 6.078 6.980 1.00 95.88 116 ILE A CA 1
ATOM 913 C C . ILE A 1 116 ? 5.419 7.101 5.849 1.00 95.88 116 ILE A C 1
ATOM 915 O O . ILE A 1 116 ? 6.447 7.188 5.180 1.00 95.88 116 ILE A O 1
ATOM 919 N N . ASP A 1 117 ? 4.363 7.896 5.649 1.00 93.19 117 ASP A N 1
ATOM 920 C CA . ASP A 1 117 ? 4.439 9.036 4.744 1.00 93.19 117 ASP A CA 1
ATOM 921 C C . ASP A 1 117 ? 3.723 10.285 5.280 1.00 93.19 117 ASP A C 1
ATOM 923 O O . ASP A 1 117 ? 2.488 10.384 5.270 1.00 93.19 117 ASP A O 1
ATOM 927 N N . PRO A 1 118 ? 4.515 11.294 5.675 1.00 94.38 118 PRO A N 1
ATOM 928 C CA . PRO A 1 118 ? 4.022 12.590 6.112 1.00 94.38 118 PRO A CA 1
ATOM 929 C C . PRO A 1 118 ? 3.126 13.349 5.122 1.00 94.38 118 PRO A C 1
ATOM 931 O O . PRO A 1 118 ? 2.355 14.191 5.574 1.00 94.38 118 PRO A O 1
ATOM 934 N N . SER A 1 119 ? 3.199 13.094 3.814 1.00 93.81 119 SER A N 1
ATOM 935 C CA . SER A 1 119 ? 2.374 13.759 2.792 1.00 93.81 119 SER A CA 1
ATOM 936 C C . SER A 1 119 ? 0.886 13.428 2.909 1.00 93.81 119 SER A C 1
ATOM 938 O O . SER A 1 119 ? 0.056 14.196 2.433 1.00 93.81 119 SER A O 1
ATOM 940 N N . TRP A 1 120 ? 0.530 12.330 3.584 1.00 92.31 120 TRP A N 1
ATOM 941 C CA . TRP A 1 120 ? -0.863 11.936 3.820 1.00 92.31 120 TRP A CA 1
ATOM 942 C C . TRP A 1 120 ? -1.497 12.617 5.036 1.00 92.31 120 TRP A C 1
ATOM 944 O O . TRP A 1 120 ? -2.683 12.422 5.288 1.00 92.31 120 TRP A O 1
ATOM 954 N N . LYS A 1 121 ? -0.751 13.460 5.767 1.00 92.81 121 LYS A N 1
ATOM 955 C CA . LYS A 1 121 ? -1.282 14.270 6.878 1.00 92.81 121 LYS A CA 1
ATOM 956 C C . LYS A 1 121 ? -2.618 14.953 6.556 1.00 92.81 121 LYS A C 1
ATOM 958 O O . LYS A 1 121 ? -3.553 14.735 7.317 1.00 92.81 121 LYS A O 1
ATOM 963 N N . PRO A 1 122 ? -2.786 15.667 5.422 1.00 94.06 122 PRO A N 1
ATOM 964 C CA . PRO A 1 122 ? -4.054 16.331 5.114 1.00 94.06 122 PRO A CA 1
ATOM 965 C C . PRO A 1 122 ? -5.239 15.368 4.967 1.00 94.06 122 PRO A C 1
ATOM 967 O O . PRO A 1 122 ? -6.365 15.744 5.269 1.00 94.06 122 PRO A O 1
ATOM 970 N N . ALA A 1 123 ? -4.993 14.132 4.521 1.00 91.38 123 ALA A N 1
ATOM 971 C CA . ALA A 1 123 ? -6.023 13.103 4.411 1.00 91.38 123 ALA A CA 1
ATOM 972 C C . ALA A 1 123 ? -6.323 12.432 5.761 1.00 91.38 123 ALA A C 1
ATOM 974 O O . ALA A 1 123 ? -7.445 12.004 5.994 1.00 91.38 123 ALA A O 1
ATOM 975 N N . ILE A 1 124 ? -5.334 12.333 6.651 1.00 94.81 124 ILE A N 1
ATOM 976 C CA . ILE A 1 124 ? -5.424 11.603 7.923 1.00 94.81 124 ILE A CA 1
ATOM 977 C C . ILE A 1 124 ? -5.920 12.488 9.074 1.00 94.81 124 ILE A C 1
ATOM 979 O O . ILE A 1 124 ? -6.711 12.046 9.908 1.00 94.81 124 ILE A O 1
ATOM 983 N N . ASP A 1 125 ? -5.444 13.729 9.143 1.00 92.88 125 ASP A N 1
ATOM 984 C CA . ASP A 1 125 ? -5.671 14.624 10.276 1.00 92.88 125 ASP A CA 1
ATOM 985 C C . ASP A 1 125 ? -7.162 14.922 10.551 1.00 92.88 125 ASP A C 1
ATOM 987 O O . ASP A 1 125 ? -7.507 14.989 11.733 1.00 92.88 125 ASP A O 1
ATOM 991 N N . PRO A 1 126 ? -8.073 15.012 9.555 1.00 92.38 126 PRO A N 1
ATOM 992 C CA . PRO A 1 126 ? -9.508 15.137 9.824 1.00 92.38 126 PRO A CA 1
ATOM 993 C C . PRO A 1 126 ? -10.067 13.977 10.662 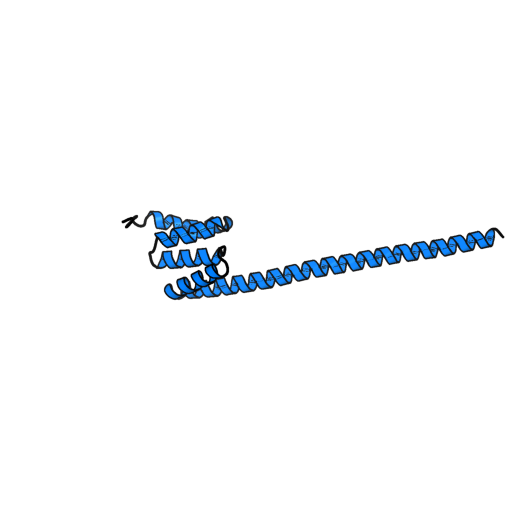1.00 92.38 126 PRO A C 1
ATOM 995 O O . PRO A 1 126 ? -10.795 14.203 11.626 1.00 92.38 126 PRO A O 1
ATOM 998 N N . PHE A 1 127 ? -9.671 12.737 10.359 1.00 91.00 127 PHE A N 1
ATOM 999 C CA . PHE A 1 127 ? -10.122 11.562 11.107 1.00 91.00 127 PHE A CA 1
ATOM 1000 C C . PHE A 1 127 ? -9.575 11.568 12.535 1.00 91.00 127 PHE A C 1
ATOM 1002 O O . PHE A 1 127 ? -10.324 11.354 13.483 1.00 91.00 127 PHE A O 1
ATOM 1009 N N . LEU A 1 128 ? -8.286 11.880 12.713 1.00 89.56 128 LEU A N 1
ATOM 1010 C CA . LEU A 1 128 ? -7.670 11.972 14.044 1.00 89.56 128 LEU A CA 1
ATOM 1011 C C . LEU A 1 128 ? -8.211 13.140 14.882 1.00 89.56 128 LEU A C 1
ATOM 1013 O O . LEU A 1 128 ? -8.210 13.050 16.113 1.00 89.56 128 LEU A O 1
ATOM 1017 N N . GLY A 1 129 ? -8.638 14.225 14.230 1.00 87.50 129 GLY A N 1
ATOM 1018 C CA . GLY A 1 129 ? -9.301 15.367 14.852 1.00 87.50 129 GLY A CA 1
ATOM 1019 C C . GLY A 1 129 ? -10.644 14.970 15.456 1.00 87.50 129 GLY A C 1
ATOM 1020 O O . GLY A 1 129 ? -10.836 15.161 16.652 1.00 87.50 129 GLY A O 1
ATOM 1021 N N . ASN A 1 130 ? -11.501 14.314 14.669 1.00 82.50 130 ASN A N 1
ATOM 1022 C CA . ASN A 1 130 ? -12.831 13.868 15.102 1.00 82.50 130 ASN A CA 1
ATOM 1023 C C . ASN A 1 130 ? -12.785 12.877 16.280 1.00 82.50 130 ASN A C 1
ATOM 1025 O O . ASN A 1 130 ? -13.700 12.832 17.097 1.00 82.50 130 ASN A O 1
ATOM 1029 N N . LEU A 1 131 ? -11.707 12.095 16.409 1.00 81.25 131 LEU A N 1
ATOM 1030 C CA . LEU A 1 131 ? -11.525 11.188 17.548 1.00 81.25 131 LEU A CA 1
ATOM 1031 C C . LEU A 1 131 ? -11.285 11.907 18.884 1.00 81.25 131 LEU A C 1
ATOM 1033 O O . LEU A 1 131 ? -11.385 11.264 19.923 1.00 81.25 131 LEU A O 1
ATOM 1037 N N . LYS A 1 132 ? -10.899 13.192 18.889 1.00 60.75 132 LYS A N 1
ATOM 1038 C CA . LYS A 1 132 ? -10.703 13.955 20.137 1.00 60.75 132 LYS A CA 1
ATOM 1039 C C . LYS A 1 132 ? -12.024 14.314 20.819 1.00 60.75 132 LYS A C 1
ATOM 1041 O O . LYS A 1 132 ? -12.017 14.546 22.023 1.00 60.75 132 LYS A O 1
ATOM 1046 N N . ASP A 1 133 ? -13.118 14.320 20.060 1.00 56.72 133 ASP A N 1
ATOM 1047 C CA . ASP A 1 133 ? -14.458 14.665 20.540 1.00 56.72 133 ASP A CA 1
ATOM 1048 C C . ASP A 1 133 ? -15.281 13.425 20.935 1.00 56.72 133 ASP A C 1
ATOM 1050 O O . ASP A 1 133 ? -16.333 13.545 21.563 1.00 56.72 133 ASP A O 1
ATOM 1054 N N . ALA A 1 134 ? -14.805 12.219 20.599 1.00 50.66 134 ALA A N 1
ATOM 1055 C CA . ALA A 1 134 ? -15.360 10.976 21.121 1.00 50.66 134 ALA A CA 1
ATOM 1056 C C . ALA A 1 134 ? -14.919 10.820 22.586 1.00 50.66 134 ALA A C 1
ATOM 1058 O O . ALA A 1 134 ? -13.732 11.012 22.869 1.00 50.66 134 ALA A O 1
ATOM 1059 N N . PRO A 1 135 ? -15.825 10.489 23.529 1.00 43.34 135 PRO A N 1
ATOM 1060 C CA . PRO A 1 135 ? -15.437 10.316 24.919 1.00 43.34 135 PRO A CA 1
ATOM 1061 C C . PRO A 1 135 ? -14.291 9.310 24.980 1.00 43.34 135 PRO A C 1
ATOM 1063 O O . PRO A 1 135 ? -14.393 8.208 24.440 1.00 43.34 135 PRO A O 1
ATOM 1066 N N . SER A 1 136 ? -13.196 9.723 25.616 1.00 50.06 136 SER A N 1
ATOM 1067 C CA . SER A 1 136 ? -12.092 8.869 26.038 1.00 50.06 136 SER A CA 1
ATOM 1068 C C . SER A 1 136 ? -12.641 7.829 27.020 1.00 50.06 136 SER A C 1
ATOM 1070 O O . SER A 1 136 ? -12.567 7.997 28.234 1.00 50.06 136 SER A O 1
ATOM 1072 N N . GLY A 1 137 ? -13.326 6.825 26.490 1.00 50.44 137 GLY A N 1
ATOM 1073 C CA . GLY A 1 137 ? -14.001 5.787 27.242 1.00 50.44 137 GLY A CA 1
ATOM 1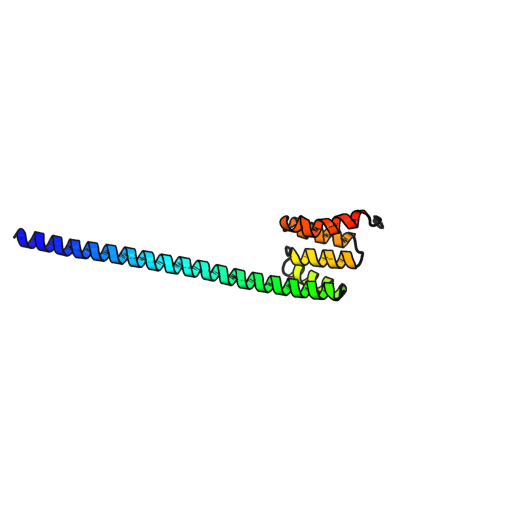074 C C . GLY A 1 137 ? -13.231 4.485 27.129 1.00 50.44 137 GLY A C 1
ATOM 1075 O O . GLY A 1 137 ? -13.148 3.928 26.037 1.00 50.44 137 GLY A O 1
ATOM 1076 N N . ALA A 1 138 ? -12.755 4.024 28.286 1.00 42.38 138 ALA A N 1
ATOM 1077 C CA . ALA A 1 138 ? -12.172 2.716 28.585 1.00 42.38 138 ALA A CA 1
ATOM 1078 C C . ALA A 1 138 ? -10.681 2.522 28.239 1.00 42.38 138 ALA A C 1
ATOM 1080 O O . ALA A 1 138 ? -10.310 1.661 27.444 1.00 42.38 138 ALA A O 1
ATOM 1081 N N . GLU A 1 139 ? -9.816 3.287 28.911 1.00 42.94 139 GLU A N 1
ATOM 1082 C CA . GLU A 1 139 ? -8.681 2.644 29.586 1.00 42.94 139 GLU A CA 1
ATOM 1083 C C . GLU A 1 139 ? -9.223 2.099 30.920 1.00 42.94 139 GLU A C 1
ATOM 1085 O O . GLU A 1 139 ? -9.427 2.882 31.843 1.00 42.94 139 GLU A O 1
ATOM 1090 N N . ASP A 1 140 ? -9.513 0.795 30.973 1.00 36.31 140 ASP A N 1
ATOM 1091 C CA . ASP A 1 140 ? -9.648 -0.004 32.204 1.00 36.31 140 ASP A CA 1
ATOM 1092 C C . ASP A 1 140 ? -8.618 -1.145 32.145 1.00 36.31 140 ASP A C 1
ATOM 1094 O O . ASP A 1 140 ? -8.519 -1.793 31.071 1.00 36.31 140 ASP A O 1
#

Radius of gyration: 30.94 Å; chains: 1; bounding box: 82×26×84 Å

Secondary structure (DSSP, 8-state):
-HHHHHHHHHHHHHHHHHHHHHHHHHHHHHHHHHHHHHHHHHHHHHHHHHHHHHHHHHHHHHHHHTT-HHHHHHHHHHHHHH-TT-HHHHHHHHHHHHHTT-HHHHHHHHHHHHHH-GGGHHHHHHHHHHTTSS------

Sequence (140 aa):
MTKERHILQIRNGIYLLCFLSALTLIVGVSLNIHLANQSFERMKSLGVTASTEQALINELSALLDANELDRLIARGNEVLKEKPLSRTGHFYLGLAYYHSGDASKCRKHLEEARRIDPSWKPAIDPFLGNLKDAPSGAED

Foldseek 3Di:
DVVVVVVVVVVVVVVVVVVVVVVVVVVVVVVVVVVVVVVVVVVVVVVVVVVVVVVLLVVLVVCVVVLVLVVNLVSLVVVCVVPVLPLSSLQSPLSSCLSVVVLVSNCVSLVSSCVSPVVCCVVRVVSNVVSVPPPPPDPD

pLDDT: mean 88.24, std 13.03, range [36.31, 98.44]